Protein AF-A0A1G2JN87-F1 (afdb_monomer_lite)

Foldseek 3Di:
DVVVVVLVVVLVVVLVVLVVVLVVVVVVLVVPQPDWDKDDAQQAQEAEDEPVPDDAFPEEDEDESNCRNVQHHQKYKYKDFDADPNWGQFIKIKIWGQDPVDPRYIYIYIDTDGDDPVPGPFAPDWDWDDDNPRSIITIGGDGDPVVNVVSVVVSVVSVVVSVVVVVVVVVVVVVVPDDD

Structure (mmCIF, N/CA/C/O backbone):
data_AF-A0A1G2JN87-F1
#
_entry.id   AF-A0A1G2JN87-F1
#
loop_
_atom_site.group_PDB
_atom_site.id
_atom_site.type_symbol
_atom_site.label_atom_id
_atom_site.label_alt_id
_atom_site.label_comp_id
_atom_site.label_asym_id
_atom_site.label_entity_id
_atom_site.label_seq_id
_atom_site.pdbx_PDB_ins_code
_atom_site.Cartn_x
_atom_site.Cartn_y
_atom_site.Cartn_z
_atom_site.occupancy
_atom_site.B_iso_or_equiv
_atom_site.auth_seq_id
_atom_site.auth_comp_id
_atom_site.auth_asym_id
_atom_site.auth_atom_id
_atom_site.pdbx_PDB_model_num
ATOM 1 N N . MET A 1 1 ? -32.612 -12.640 51.728 1.00 60.38 1 MET A N 1
ATOM 2 C CA . MET A 1 1 ? -32.377 -13.430 50.494 1.00 60.38 1 MET A CA 1
ATOM 3 C C . MET A 1 1 ? -32.446 -12.576 49.222 1.00 60.38 1 MET A C 1
ATOM 5 O O . MET A 1 1 ? -31.496 -12.609 48.450 1.00 60.38 1 MET A O 1
ATOM 9 N N . PHE A 1 2 ? -33.475 -11.735 49.056 1.00 70.94 2 PHE A N 1
ATOM 10 C CA . PHE A 1 2 ? -33.709 -10.885 47.871 1.00 70.94 2 PHE A CA 1
ATOM 11 C C . PHE A 1 2 ? -32.514 -10.053 47.364 1.00 70.94 2 PHE A C 1
ATOM 13 O O . PHE A 1 2 ? -32.206 -10.091 46.177 1.00 70.94 2 PHE A O 1
ATOM 20 N N . ARG A 1 3 ? -31.772 -9.364 48.245 1.00 68.62 3 ARG A N 1
ATOM 21 C CA . ARG A 1 3 ? -30.608 -8.544 47.839 1.00 68.62 3 ARG A CA 1
ATOM 22 C C . ARG A 1 3 ? -29.502 -9.333 47.121 1.00 68.62 3 ARG A C 1
ATOM 24 O O . ARG A 1 3 ? -28.838 -8.776 46.260 1.00 68.62 3 ARG A O 1
ATOM 31 N N . LYS A 1 4 ? -29.294 -10.612 47.463 1.00 67.06 4 LYS A N 1
ATOM 32 C CA . LYS A 1 4 ? -28.254 -11.447 46.829 1.00 67.06 4 LYS A CA 1
ATOM 33 C C . LYS A 1 4 ? -28.680 -11.910 45.437 1.00 67.06 4 LYS A C 1
ATOM 35 O O . LYS A 1 4 ? -27.863 -11.889 44.525 1.00 67.06 4 LYS A O 1
ATOM 40 N N . MET A 1 5 ? -29.953 -12.274 45.274 1.00 74.12 5 MET A N 1
ATOM 41 C CA . MET A 1 5 ? -30.501 -12.630 43.963 1.00 74.12 5 MET A CA 1
ATOM 42 C C . MET A 1 5 ? -30.519 -11.434 43.011 1.00 74.12 5 MET A C 1
ATOM 44 O O . MET A 1 5 ? -30.117 -11.585 41.866 1.00 74.12 5 MET A O 1
ATOM 48 N N . LEU A 1 6 ? -30.864 -10.235 43.496 1.00 77.00 6 LEU A N 1
ATOM 49 C CA . LEU A 1 6 ? -30.859 -9.021 42.674 1.00 77.00 6 LEU A CA 1
ATOM 50 C C . LEU A 1 6 ? -29.471 -8.714 42.081 1.00 77.00 6 LEU A C 1
ATOM 52 O O . LEU A 1 6 ? -29.360 -8.388 40.904 1.00 77.00 6 LEU A O 1
ATOM 56 N N . ILE A 1 7 ? -28.404 -8.862 42.875 1.00 74.12 7 ILE A N 1
ATOM 57 C CA . ILE A 1 7 ? -27.030 -8.597 42.419 1.00 74.12 7 ILE A CA 1
ATOM 58 C C . ILE A 1 7 ? -26.569 -9.634 41.386 1.00 74.12 7 ILE A C 1
ATOM 60 O O . ILE A 1 7 ? -25.929 -9.273 40.403 1.00 74.12 7 ILE A O 1
ATOM 64 N N . ILE A 1 8 ? -26.908 -10.912 41.584 1.00 74.00 8 ILE A N 1
ATOM 65 C CA . ILE A 1 8 ? -26.565 -11.981 40.633 1.00 74.00 8 ILE A CA 1
ATOM 66 C C . ILE A 1 8 ? -27.280 -11.758 39.295 1.00 74.00 8 ILE A C 1
ATOM 68 O O . ILE A 1 8 ? -26.654 -11.875 38.245 1.00 74.00 8 ILE A O 1
ATOM 72 N N . VAL A 1 9 ? -28.560 -11.379 39.331 1.00 77.31 9 VAL A N 1
ATOM 73 C CA . VAL A 1 9 ? -29.338 -11.066 38.124 1.00 77.31 9 VAL A CA 1
ATOM 74 C C . VAL A 1 9 ? -28.747 -9.859 37.390 1.00 77.31 9 VAL A C 1
ATOM 76 O O . VAL A 1 9 ? -28.546 -9.929 36.183 1.00 77.31 9 VAL A O 1
ATOM 79 N N . LEU A 1 10 ? -28.381 -8.789 38.103 1.00 75.06 10 LEU A N 1
ATOM 80 C CA . LEU A 1 10 ? -27.721 -7.625 37.499 1.00 75.06 10 LEU A CA 1
ATOM 81 C C . LEU A 1 10 ? -26.373 -7.986 36.857 1.00 75.06 10 LEU A C 1
ATOM 83 O O . LEU A 1 10 ? -26.099 -7.556 35.739 1.00 75.06 10 LEU A O 1
ATOM 87 N N . ALA A 1 11 ? -25.554 -8.811 37.516 1.00 72.12 11 ALA A N 1
ATOM 88 C CA . ALA A 1 11 ? -24.267 -9.249 36.975 1.00 72.12 11 ALA A CA 1
ATOM 89 C C . ALA A 1 11 ? -24.426 -10.100 35.701 1.00 72.12 11 ALA A C 1
ATOM 91 O O . ALA A 1 11 ? -23.705 -9.887 34.726 1.00 72.12 11 ALA A O 1
ATOM 92 N N . LEU A 1 12 ? -25.399 -11.019 35.680 1.00 75.62 12 LEU A N 1
ATOM 93 C CA . LEU A 1 12 ? -25.722 -11.826 34.498 1.00 75.62 12 LEU A CA 1
ATOM 94 C C . LEU A 1 12 ? -26.241 -10.963 33.340 1.00 75.62 12 LEU A C 1
ATOM 96 O O . LEU A 1 12 ? -25.835 -11.173 32.197 1.00 75.62 12 LEU A O 1
ATOM 100 N N . CYS A 1 13 ? -27.075 -9.959 33.628 1.00 77.69 13 CYS A N 1
ATOM 101 C CA . CYS A 1 13 ? -27.549 -9.008 32.623 1.00 77.69 13 CYS A CA 1
ATOM 102 C C . CYS A 1 13 ? -26.396 -8.201 32.009 1.00 77.69 13 CYS A C 1
ATOM 104 O O . CYS A 1 13 ? -26.325 -8.097 30.787 1.00 77.69 13 CYS A O 1
ATOM 106 N N . CYS A 1 14 ? -25.469 -7.686 32.826 1.00 73.19 14 CYS A N 1
ATOM 107 C CA . CYS A 1 14 ? -24.299 -6.945 32.342 1.00 73.19 14 CYS A CA 1
ATOM 108 C C . CYS A 1 14 ? -23.354 -7.816 31.501 1.00 73.19 14 CYS A C 1
ATOM 110 O O . CYS A 1 14 ? -22.813 -7.358 30.496 1.00 73.19 14 CYS A O 1
ATOM 112 N N . PHE A 1 15 ? -23.167 -9.082 31.885 1.00 74.00 15 PHE A N 1
ATOM 113 C CA . PHE A 1 15 ? -22.341 -10.013 31.120 1.00 74.00 15 PHE A CA 1
ATOM 114 C C . PHE A 1 15 ? -22.975 -10.355 29.764 1.00 74.00 15 PHE A C 1
ATOM 116 O O . PHE A 1 15 ? -22.305 -10.320 28.731 1.00 74.00 15 PHE A O 1
ATOM 123 N N . GLY A 1 16 ? -24.284 -10.627 29.748 1.00 75.94 16 GLY A N 1
ATOM 124 C CA . GLY A 1 16 ? -25.020 -10.951 28.527 1.00 75.94 16 GLY A CA 1
ATOM 125 C C . GLY A 1 16 ? -25.050 -9.801 27.516 1.00 75.94 16 GLY A C 1
ATOM 126 O O . GLY A 1 16 ? -24.862 -10.032 26.319 1.00 75.94 16 GLY A O 1
ATOM 127 N N . THR A 1 17 ? -25.242 -8.558 27.971 1.00 77.62 17 THR A N 1
ATOM 128 C CA . THR A 1 17 ? -25.216 -7.380 27.087 1.00 77.62 17 THR A CA 1
ATOM 129 C C . THR A 1 17 ? -23.812 -7.090 26.563 1.00 77.62 17 THR A C 1
ATOM 131 O O . THR A 1 17 ? -23.664 -6.833 25.368 1.00 77.62 17 THR A O 1
ATOM 134 N N . GLY A 1 18 ? -22.779 -7.218 27.404 1.00 73.19 18 GLY A N 1
ATOM 135 C CA . GLY A 1 18 ? -21.381 -7.079 26.989 1.00 73.19 18 GLY A CA 1
ATOM 136 C C . GLY A 1 18 ? -20.977 -8.100 25.921 1.00 73.19 18 GLY A C 1
ATOM 137 O O . GLY A 1 18 ? -20.413 -7.730 24.892 1.00 73.19 18 GLY A O 1
ATOM 138 N N . PHE A 1 19 ? -21.344 -9.372 26.108 1.00 75.69 19 PHE A N 1
ATOM 139 C CA . PHE A 1 19 ? -21.072 -10.426 25.129 1.00 75.69 19 PHE A CA 1
ATOM 140 C C . PHE A 1 19 ? -21.805 -10.196 23.800 1.00 75.69 19 PHE A C 1
ATOM 142 O O . PHE A 1 19 ? -21.214 -10.354 22.731 1.00 75.69 19 PHE A O 1
ATOM 149 N N . ARG A 1 20 ? -23.074 -9.762 23.841 1.00 76.81 20 ARG A N 1
ATOM 150 C CA . ARG A 1 20 ? -23.826 -9.424 22.622 1.00 76.81 20 ARG A CA 1
ATOM 151 C C . ARG A 1 20 ? -23.162 -8.292 21.848 1.00 76.81 20 ARG A C 1
ATOM 153 O O . ARG A 1 20 ? -22.948 -8.454 20.650 1.00 76.81 20 ARG A O 1
ATOM 160 N N . LEU A 1 21 ? -22.790 -7.202 22.521 1.00 74.88 21 LEU A N 1
ATOM 161 C CA . LEU A 1 21 ? -22.100 -6.067 21.898 1.00 74.88 21 LEU A CA 1
ATOM 162 C C . LEU A 1 21 ? -20.764 -6.485 21.275 1.00 74.88 21 LEU A C 1
ATOM 164 O O . LEU A 1 21 ? -20.482 -6.109 20.140 1.00 74.88 21 LEU A O 1
ATOM 168 N N . PHE A 1 22 ? -19.986 -7.317 21.971 1.00 71.38 22 PHE A N 1
ATOM 169 C CA . PHE A 1 22 ? -18.743 -7.871 21.439 1.00 71.38 22 PHE A CA 1
ATOM 170 C C . PHE A 1 22 ? -18.987 -8.716 20.181 1.00 71.38 22 PHE A C 1
ATOM 172 O O . PHE A 1 22 ? -18.355 -8.483 19.154 1.00 71.38 22 PHE A O 1
ATOM 179 N N . SER A 1 23 ? -19.959 -9.635 20.211 1.00 73.06 23 SER A N 1
ATOM 180 C CA . SER A 1 23 ? -20.286 -10.469 19.045 1.00 73.06 23 SER A CA 1
ATOM 181 C C . SER A 1 23 ? -20.757 -9.640 17.845 1.00 73.06 23 SER A C 1
ATOM 183 O O . SER A 1 23 ? -20.376 -9.922 16.708 1.00 73.06 23 SER A O 1
ATOM 185 N N . HIS A 1 24 ? -21.532 -8.580 18.097 1.00 74.25 24 HIS A N 1
ATOM 186 C CA . HIS A 1 24 ? -22.042 -7.685 17.066 1.00 74.25 24 HIS A CA 1
ATOM 187 C C . HIS A 1 24 ? -20.915 -6.846 16.465 1.00 74.25 24 HIS A C 1
ATOM 189 O O . HIS A 1 24 ? -20.876 -6.649 15.255 1.00 74.25 24 HIS A O 1
ATOM 195 N N . PHE A 1 25 ? -19.966 -6.405 17.294 1.00 69.31 25 PHE A N 1
ATOM 196 C CA . PHE A 1 25 ? -18.770 -5.704 16.847 1.00 69.31 25 PHE A CA 1
ATOM 197 C C . PHE A 1 25 ? -17.862 -6.610 16.007 1.00 69.31 25 PHE A C 1
ATOM 199 O O . PHE A 1 25 ? -17.496 -6.232 14.899 1.00 69.31 25 PHE A O 1
ATOM 206 N N . CYS A 1 26 ? -17.561 -7.828 16.468 1.00 68.12 26 CYS A N 1
ATOM 207 C CA . CYS A 1 26 ? -16.778 -8.796 15.694 1.00 68.12 26 CYS A CA 1
ATOM 208 C C . CYS A 1 26 ? -17.449 -9.135 14.358 1.00 68.12 26 CYS A C 1
ATOM 210 O O . CYS A 1 26 ? -16.779 -9.183 13.329 1.00 68.12 26 CYS A O 1
ATOM 212 N N . SER A 1 27 ? -18.771 -9.320 14.359 1.00 67.44 27 SER A N 1
ATOM 213 C CA . SER A 1 27 ? -19.541 -9.578 13.138 1.00 67.44 27 SER A CA 1
ATOM 214 C C . SER A 1 27 ? -19.538 -8.370 12.204 1.00 67.44 27 SER A C 1
ATOM 216 O O . SER A 1 27 ? -19.366 -8.538 11.004 1.00 67.44 27 SER A O 1
ATOM 218 N N . TYR A 1 28 ? -19.653 -7.152 12.737 1.00 66.69 28 TYR A N 1
ATOM 219 C CA . TYR A 1 28 ? -19.574 -5.916 11.959 1.00 66.69 28 TYR A CA 1
ATOM 220 C C . TYR A 1 28 ? -18.194 -5.735 11.314 1.00 66.69 28 TYR A C 1
ATOM 222 O O . TYR A 1 28 ? -18.110 -5.476 10.116 1.00 66.69 28 TYR A O 1
ATOM 230 N N . VAL A 1 29 ? -17.115 -5.947 12.073 1.00 61.31 29 VAL A N 1
ATOM 231 C CA . VAL A 1 29 ? -15.737 -5.902 11.560 1.00 61.31 29 VAL A CA 1
ATOM 232 C C . VAL A 1 29 ? -15.520 -6.966 10.481 1.00 61.31 29 VAL A C 1
ATOM 234 O O . VAL A 1 29 ? -14.953 -6.656 9.441 1.00 61.31 29 VAL A O 1
ATOM 237 N N . ARG A 1 30 ? -16.026 -8.189 10.684 1.00 59.34 30 ARG A N 1
ATOM 238 C CA . ARG A 1 30 ? -15.916 -9.283 9.707 1.00 59.34 30 ARG A CA 1
ATOM 239 C C . ARG A 1 30 ? -16.770 -9.064 8.455 1.00 59.34 30 ARG A C 1
ATOM 241 O O . ARG A 1 30 ? -16.335 -9.393 7.365 1.00 59.34 30 ARG A O 1
ATOM 248 N N . SER A 1 31 ? -17.964 -8.487 8.590 1.00 53.03 31 SER A N 1
ATOM 249 C CA . SER A 1 31 ? -18.835 -8.137 7.453 1.00 53.03 31 SER A CA 1
ATOM 250 C C . SER A 1 31 ? -18.287 -6.990 6.605 1.00 53.03 31 SER A C 1
ATOM 252 O O . SER A 1 31 ? -18.723 -6.787 5.478 1.00 53.03 31 SER A O 1
ATOM 254 N N . LYS A 1 32 ? -17.315 -6.254 7.149 1.00 54.56 32 LYS A N 1
ATOM 255 C CA . LYS A 1 32 ? -16.478 -5.313 6.415 1.00 54.56 32 LYS A CA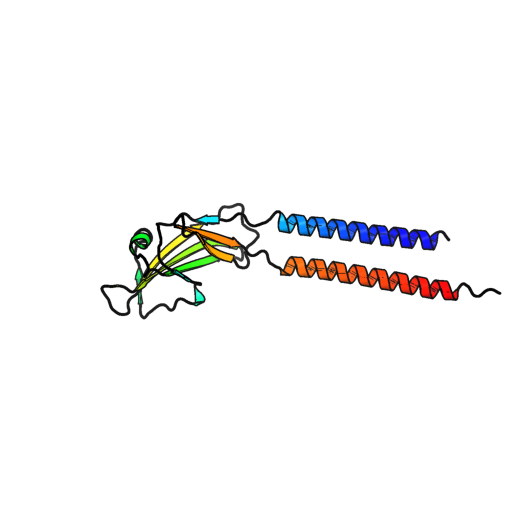 1
ATOM 256 C C . LYS A 1 32 ? -15.152 -5.962 6.037 1.00 54.56 32 LYS A C 1
ATOM 258 O O . LYS A 1 32 ? -14.109 -5.315 6.106 1.00 54.56 32 LYS A O 1
ATOM 263 N N . GLU A 1 33 ? -15.189 -7.237 5.644 1.00 48.06 33 GLU A N 1
ATOM 264 C CA . GLU A 1 33 ? -14.143 -7.771 4.785 1.00 48.06 33 GLU A CA 1
ATOM 265 C C . GLU A 1 33 ? -14.009 -6.797 3.619 1.00 48.06 33 GLU A C 1
ATOM 267 O O . GLU A 1 33 ? -15.006 -6.462 2.968 1.00 48.06 33 GLU A O 1
ATOM 272 N N . PRO A 1 34 ? -12.820 -6.224 3.431 1.00 48.31 34 PRO A N 1
ATOM 273 C CA . PRO A 1 34 ? -12.679 -5.217 2.422 1.00 48.31 34 PRO A CA 1
ATOM 274 C C . PRO A 1 34 ? -12.871 -5.885 1.064 1.00 48.31 34 PRO A C 1
ATOM 276 O O . PRO A 1 34 ? -12.053 -6.704 0.655 1.00 48.31 34 PRO A O 1
ATOM 279 N N . ALA A 1 35 ? -13.948 -5.518 0.371 1.00 50.38 35 ALA A N 1
ATOM 280 C CA . ALA A 1 35 ? -14.092 -5.767 -1.054 1.00 50.38 35 ALA A CA 1
ATOM 281 C C . ALA A 1 35 ? -12.767 -5.495 -1.809 1.00 50.38 35 ALA A C 1
ATOM 283 O O . ALA A 1 35 ? -12.149 -4.433 -1.749 1.00 50.38 35 ALA A O 1
ATOM 284 N N . THR A 1 36 ? -12.264 -6.518 -2.478 1.00 54.47 36 THR A N 1
ATOM 285 C CA . THR A 1 36 ? -11.027 -6.418 -3.243 1.00 54.47 36 THR A CA 1
ATOM 286 C C . THR A 1 36 ? -11.200 -5.360 -4.324 1.00 54.47 36 THR A C 1
ATOM 288 O O . THR A 1 36 ? -12.149 -5.415 -5.106 1.00 54.47 36 THR A O 1
ATOM 291 N N . TRP A 1 37 ? -10.315 -4.362 -4.347 1.00 57.94 37 TRP A N 1
ATOM 292 C CA . TRP A 1 37 ? -10.300 -3.408 -5.446 1.00 57.94 37 TRP A CA 1
ATOM 293 C C . TRP A 1 37 ? -9.478 -4.012 -6.577 1.00 57.94 37 TRP A C 1
ATOM 295 O O . TRP A 1 37 ? -8.260 -4.152 -6.458 1.00 57.94 37 TRP A O 1
ATOM 305 N N . GLU A 1 38 ? -10.171 -4.399 -7.643 1.00 61.44 38 GLU A N 1
ATOM 306 C CA . GLU A 1 38 ? -9.547 -4.827 -8.887 1.00 61.44 38 GLU A CA 1
ATOM 307 C C . GLU A 1 38 ? -9.160 -3.585 -9.691 1.00 61.44 38 GLU A C 1
ATOM 309 O O . GLU A 1 38 ? -10.004 -2.766 -10.065 1.00 61.44 38 GLU A O 1
ATOM 314 N N . LEU A 1 39 ? -7.858 -3.420 -9.911 1.00 67.12 39 LEU A N 1
ATOM 315 C CA . LEU A 1 39 ? -7.319 -2.412 -10.813 1.00 67.12 39 LEU A CA 1
ATOM 316 C C . LEU A 1 39 ? -6.999 -3.089 -12.142 1.00 67.12 39 LEU A C 1
ATOM 318 O O . LEU A 1 39 ? -6.151 -3.982 -12.199 1.00 67.12 39 LEU A O 1
ATOM 322 N N . GLU A 1 40 ? -7.677 -2.654 -13.202 1.00 66.94 40 GLU A N 1
ATOM 323 C CA . GLU A 1 40 ? -7.348 -3.058 -14.565 1.00 66.94 40 GLU A CA 1
ATOM 324 C C . GLU A 1 40 ? -6.038 -2.389 -14.980 1.00 66.94 40 GLU A C 1
ATOM 326 O O . GLU A 1 40 ? -5.936 -1.160 -15.080 1.00 66.94 40 GLU A O 1
ATOM 331 N N . LEU A 1 41 ? -5.018 -3.211 -15.201 1.00 70.75 41 LEU A N 1
ATOM 332 C CA . LEU A 1 41 ? -3.717 -2.777 -15.677 1.00 70.75 41 LEU A CA 1
ATOM 333 C C . LEU A 1 41 ? -3.433 -3.400 -17.041 1.00 70.75 41 LEU A C 1
ATOM 335 O O . LEU A 1 41 ? -3.918 -4.496 -17.329 1.00 70.75 41 LEU A O 1
ATOM 339 N N . PRO A 1 42 ? -2.625 -2.730 -17.883 1.00 73.50 42 PRO A N 1
ATOM 340 C CA . PRO A 1 42 ? -2.007 -3.389 -19.024 1.00 73.50 42 PRO A CA 1
ATOM 341 C C . PRO A 1 42 ? -1.334 -4.681 -18.557 1.00 73.50 42 PRO A C 1
ATOM 343 O O . PRO A 1 42 ? -0.766 -4.712 -17.464 1.00 73.50 42 PRO A O 1
ATOM 346 N N . THR A 1 43 ? -1.386 -5.734 -19.373 1.00 76.00 43 THR A N 1
ATOM 347 C CA . THR A 1 43 ? -0.793 -7.035 -19.046 1.00 76.00 43 THR A CA 1
ATOM 348 C C . THR A 1 43 ? 0.669 -6.863 -18.632 1.00 76.00 43 THR A C 1
ATOM 350 O O . THR A 1 43 ? 1.535 -6.624 -19.466 1.00 76.00 43 THR A O 1
ATOM 353 N N . PHE A 1 44 ? 0.940 -6.963 -17.331 1.00 76.94 44 PHE A N 1
ATOM 354 C CA . PHE A 1 44 ? 2.259 -6.729 -16.757 1.00 76.94 44 PHE A CA 1
ATOM 355 C C . PHE A 1 44 ? 2.849 -8.051 -16.265 1.00 76.94 44 PHE A C 1
ATOM 357 O O . PHE A 1 44 ? 2.297 -8.689 -15.370 1.00 76.94 44 PHE A O 1
ATOM 364 N N . ALA A 1 45 ? 3.975 -8.454 -16.855 1.00 79.69 45 ALA A N 1
ATOM 365 C CA . ALA A 1 45 ? 4.676 -9.705 -16.544 1.00 79.69 45 ALA A CA 1
ATOM 366 C C . ALA A 1 45 ? 5.887 -9.512 -15.610 1.00 79.69 45 ALA A C 1
ATOM 368 O O . ALA A 1 45 ? 6.664 -10.445 -15.390 1.00 79.69 45 ALA A O 1
ATOM 369 N N . GLY A 1 46 ? 6.075 -8.290 -15.112 1.00 82.25 46 GLY A N 1
ATOM 370 C CA . GLY A 1 46 ? 7.176 -7.922 -14.238 1.00 82.25 46 GLY A CA 1
ATOM 371 C C . GLY A 1 46 ? 6.925 -8.298 -12.781 1.00 82.25 46 GLY A C 1
ATOM 372 O O . GLY A 1 46 ? 5.955 -8.974 -12.437 1.00 82.25 46 GLY A O 1
ATOM 373 N N . ARG A 1 47 ? 7.814 -7.843 -11.900 1.00 84.38 47 ARG A N 1
ATOM 374 C CA . ARG A 1 47 ? 7.745 -8.126 -10.460 1.00 84.38 47 ARG A CA 1
ATOM 375 C C . ARG A 1 47 ? 6.983 -7.029 -9.734 1.00 84.38 47 ARG A C 1
ATOM 377 O O . ARG A 1 47 ? 7.214 -5.852 -9.990 1.00 84.38 47 ARG A O 1
ATOM 384 N N . ILE A 1 48 ? 6.145 -7.398 -8.770 1.00 82.38 48 ILE A N 1
ATOM 385 C CA . ILE A 1 48 ? 5.547 -6.432 -7.840 1.00 82.38 48 ILE A CA 1
ATOM 386 C C . ILE A 1 48 ? 6.386 -6.392 -6.572 1.00 82.38 48 ILE A C 1
ATOM 388 O O . ILE A 1 48 ? 6.587 -7.414 -5.914 1.00 82.38 48 ILE A O 1
ATOM 392 N N . ILE A 1 49 ? 6.885 -5.209 -6.232 1.00 81.69 49 ILE A N 1
ATOM 393 C CA . ILE A 1 49 ? 7.759 -5.002 -5.080 1.00 81.69 49 ILE A CA 1
ATOM 394 C C . ILE A 1 49 ? 7.194 -3.837 -4.244 1.00 81.69 49 ILE A C 1
ATOM 396 O O . ILE A 1 49 ? 6.618 -2.906 -4.807 1.00 81.69 49 ILE A O 1
ATOM 400 N N . PRO A 1 50 ? 7.298 -3.873 -2.902 1.00 74.19 50 PRO A N 1
ATOM 401 C CA . PRO A 1 50 ? 6.979 -2.719 -2.064 1.00 74.19 50 PRO A CA 1
ATOM 402 C C . PRO A 1 50 ? 7.798 -1.475 -2.453 1.00 74.19 50 PRO A C 1
ATOM 404 O O . PRO A 1 50 ? 8.972 -1.626 -2.811 1.00 74.19 50 PRO A O 1
ATOM 407 N N . PRO A 1 51 ? 7.219 -0.264 -2.363 1.00 75.75 51 PRO A N 1
ATOM 408 C CA . PRO A 1 51 ? 7.890 0.976 -2.757 1.00 75.75 51 PRO A CA 1
ATOM 409 C C . PRO A 1 51 ? 9.195 1.216 -1.988 1.00 75.75 51 PRO A C 1
ATOM 411 O O . PRO A 1 51 ? 10.158 1.707 -2.562 1.00 75.75 51 PRO A O 1
ATOM 414 N N . GLU A 1 52 ? 9.290 0.769 -0.732 1.00 77.62 52 GLU A N 1
ATOM 415 C CA . GLU A 1 52 ? 10.477 0.961 0.114 1.00 77.62 52 GLU A CA 1
ATOM 416 C C . GLU A 1 52 ? 11.704 0.162 -0.353 1.00 77.62 52 GLU A C 1
ATOM 418 O O . GLU A 1 52 ? 12.801 0.365 0.159 1.00 77.62 52 GLU A O 1
ATOM 423 N N . LYS A 1 53 ? 11.524 -0.786 -1.281 1.00 77.62 53 LYS A N 1
ATOM 424 C CA . LYS A 1 53 ? 12.600 -1.637 -1.810 1.00 77.62 53 LYS A CA 1
ATOM 425 C C . LYS A 1 53 ? 13.056 -1.236 -3.211 1.00 77.62 53 LYS A C 1
ATOM 427 O O . LYS A 1 53 ? 13.896 -1.931 -3.781 1.00 77.62 53 LYS A O 1
ATOM 432 N N . VAL A 1 54 ? 12.476 -0.188 -3.792 1.00 78.38 54 VAL A N 1
ATOM 433 C CA . VAL A 1 54 ? 12.917 0.326 -5.087 1.00 78.38 54 VAL A CA 1
ATOM 434 C C . VAL A 1 54 ? 13.887 1.468 -4.847 1.00 78.38 54 VAL A C 1
ATOM 436 O O . VAL A 1 54 ? 13.512 2.530 -4.363 1.00 78.38 54 VAL A O 1
ATOM 439 N N . GLU A 1 55 ? 15.148 1.226 -5.185 1.00 75.06 55 GLU A N 1
ATOM 440 C CA . GLU A 1 55 ? 16.171 2.262 -5.223 1.00 75.06 55 GLU A CA 1
ATOM 441 C C . GLU A 1 55 ? 16.125 2.919 -6.603 1.00 75.06 55 GLU A C 1
ATOM 443 O O . GLU A 1 55 ? 16.395 2.279 -7.622 1.00 75.06 55 GLU A O 1
ATOM 448 N N . GLU A 1 56 ? 15.729 4.192 -6.644 1.00 67.50 56 GLU A N 1
ATOM 449 C CA . GLU A 1 56 ? 15.847 4.988 -7.863 1.00 67.50 56 GLU A CA 1
ATOM 450 C C . GLU A 1 56 ? 17.343 5.122 -8.207 1.00 67.50 56 GLU A C 1
ATOM 452 O O . GLU A 1 56 ? 18.164 5.426 -7.340 1.00 67.50 56 GLU A O 1
ATOM 457 N N . GLY A 1 57 ? 17.717 4.860 -9.463 1.00 67.88 57 GLY A N 1
ATOM 458 C CA . GLY A 1 57 ? 19.082 5.106 -9.938 1.00 67.88 57 GLY A CA 1
ATOM 459 C C . GLY A 1 57 ? 19.428 6.598 -10.000 1.00 67.88 57 GLY A C 1
ATOM 460 O O . GLY A 1 57 ? 18.757 7.450 -9.426 1.00 67.88 57 GLY A O 1
ATOM 461 N N . THR A 1 58 ? 20.472 6.945 -10.755 1.00 67.62 58 THR A N 1
ATOM 462 C CA . THR A 1 58 ? 20.987 8.326 -10.829 1.00 67.62 58 THR A CA 1
ATOM 463 C C . THR A 1 58 ? 19.969 9.328 -11.390 1.00 67.62 58 THR A C 1
ATOM 465 O O . THR A 1 58 ? 19.973 10.492 -10.996 1.00 67.62 58 THR A O 1
ATOM 468 N N . PHE A 1 59 ? 19.110 8.899 -12.320 1.00 79.38 59 PHE A N 1
ATOM 469 C CA . PHE A 1 59 ? 17.997 9.691 -12.848 1.00 79.38 59 PHE A CA 1
ATOM 470 C C . PHE A 1 59 ? 16.927 8.790 -13.485 1.00 79.38 59 PHE A C 1
ATOM 472 O O . PHE A 1 59 ? 17.211 7.666 -13.912 1.00 79.38 59 PHE A O 1
ATOM 479 N N . ALA A 1 60 ? 15.695 9.302 -13.561 1.00 84.88 60 ALA A N 1
ATOM 480 C CA . ALA A 1 60 ? 14.549 8.613 -14.144 1.00 84.88 60 ALA A CA 1
ATOM 481 C C . ALA A 1 60 ? 14.011 9.353 -15.381 1.00 84.88 60 ALA A C 1
ATOM 483 O O . ALA A 1 60 ? 13.842 10.571 -15.362 1.00 84.88 60 ALA A O 1
ATOM 484 N N . ILE A 1 61 ? 13.720 8.604 -16.443 1.00 87.88 61 ILE A N 1
ATOM 485 C CA . ILE A 1 61 ? 13.092 9.068 -17.680 1.00 87.88 61 ILE A CA 1
ATOM 486 C C . ILE A 1 61 ? 11.602 8.750 -17.591 1.00 87.88 61 ILE A C 1
ATOM 488 O O . ILE A 1 61 ? 11.219 7.583 -17.497 1.00 87.88 61 ILE A O 1
ATOM 492 N N . THR A 1 62 ? 10.761 9.780 -17.616 1.00 91.69 62 THR A N 1
ATOM 493 C CA . THR A 1 62 ? 9.308 9.596 -17.585 1.00 91.69 62 THR A CA 1
ATOM 494 C C . THR A 1 62 ? 8.800 9.102 -18.934 1.00 91.69 62 THR A C 1
ATOM 496 O O . THR A 1 62 ? 9.090 9.702 -19.967 1.00 91.69 62 THR A O 1
ATOM 499 N N . VAL A 1 63 ? 8.004 8.040 -18.909 1.00 92.06 63 VAL A N 1
ATOM 500 C CA . VAL A 1 63 ? 7.363 7.425 -20.081 1.00 92.06 63 VAL A CA 1
ATOM 501 C C . VAL A 1 63 ? 5.865 7.236 -19.837 1.00 92.06 63 VAL A C 1
ATOM 503 O O . VAL A 1 63 ? 5.396 7.329 -18.697 1.00 92.06 63 VAL A O 1
ATOM 506 N N . ASP A 1 64 ? 5.101 6.977 -20.899 1.00 91.44 64 ASP A N 1
ATOM 507 C CA . ASP A 1 64 ? 3.667 6.717 -20.771 1.00 91.44 64 ASP A CA 1
ATOM 508 C C . ASP A 1 64 ? 3.415 5.387 -20.037 1.00 91.44 64 ASP A C 1
ATOM 510 O O . ASP A 1 64 ? 4.042 4.359 -20.291 1.00 91.44 64 ASP A O 1
ATOM 514 N N . PHE A 1 65 ? 2.439 5.397 -19.131 1.00 88.94 65 PHE A N 1
ATOM 515 C CA . PHE A 1 65 ? 1.977 4.220 -18.407 1.00 88.94 65 PHE A CA 1
ATOM 516 C C . PHE A 1 65 ? 1.404 3.136 -19.324 1.00 88.94 65 PHE A C 1
ATOM 518 O O . PHE A 1 65 ? 1.380 1.968 -18.945 1.00 88.94 65 PHE A O 1
ATOM 525 N N . SER A 1 66 ? 0.956 3.482 -20.533 1.00 87.44 66 SER A N 1
ATOM 526 C CA . SER A 1 66 ? 0.537 2.491 -21.532 1.00 87.44 66 SER A CA 1
ATOM 527 C C . SER A 1 66 ? 1.684 1.570 -21.988 1.00 87.44 66 SER A C 1
ATOM 529 O O . SER A 1 66 ? 1.438 0.428 -22.382 1.00 87.44 66 SER A O 1
ATOM 531 N N . GLU A 1 67 ? 2.943 2.004 -21.865 1.00 87.81 67 GLU A N 1
ATOM 532 C CA . GLU A 1 67 ? 4.107 1.249 -22.338 1.00 87.81 67 GLU A CA 1
ATOM 533 C C . GLU A 1 67 ? 4.496 0.077 -21.433 1.00 87.81 67 GLU A C 1
ATOM 535 O O . GLU A 1 67 ? 5.170 -0.849 -21.892 1.00 87.81 67 GLU A O 1
ATOM 540 N N . ILE A 1 68 ? 4.033 0.060 -20.177 1.00 87.44 68 ILE A N 1
ATOM 541 C CA . ILE A 1 68 ? 4.458 -0.926 -19.169 1.00 87.44 68 ILE A CA 1
ATOM 542 C C . ILE A 1 68 ? 4.148 -2.371 -19.574 1.00 87.44 68 ILE A C 1
ATOM 544 O O . ILE A 1 68 ? 4.845 -3.292 -19.149 1.00 87.44 68 ILE A O 1
ATOM 548 N N . GLY A 1 69 ? 3.132 -2.585 -20.420 1.00 83.94 69 GLY A N 1
ATOM 549 C CA . GLY A 1 69 ? 2.783 -3.914 -20.929 1.00 83.94 69 GLY A CA 1
ATOM 550 C C . GLY A 1 69 ? 3.874 -4.530 -21.814 1.00 83.94 69 GLY A C 1
ATOM 551 O O . GLY A 1 69 ? 3.986 -5.749 -21.915 1.00 83.94 69 GLY A O 1
ATOM 552 N N . HIS A 1 70 ? 4.738 -3.700 -22.400 1.00 87.38 70 HIS A N 1
ATOM 553 C CA . HIS A 1 70 ? 5.841 -4.134 -23.259 1.00 87.38 70 HIS A CA 1
ATOM 554 C C . HIS A 1 70 ? 7.138 -4.393 -22.484 1.00 87.38 70 HIS A C 1
ATOM 556 O O . HIS A 1 70 ? 8.126 -4.837 -23.063 1.00 87.38 70 HIS A O 1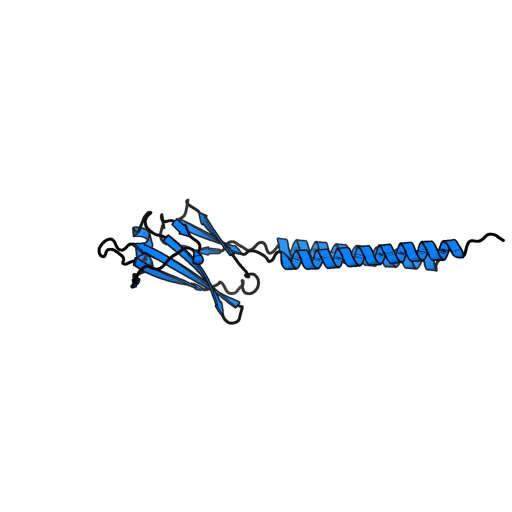
ATOM 562 N N . TRP A 1 71 ? 7.173 -4.106 -21.181 1.00 87.50 71 TRP A N 1
ATOM 563 C CA . TRP A 1 71 ? 8.393 -4.215 -20.376 1.00 87.50 71 TRP A CA 1
ATOM 564 C C . TRP A 1 71 ? 8.712 -5.645 -19.943 1.00 87.50 71 TRP A 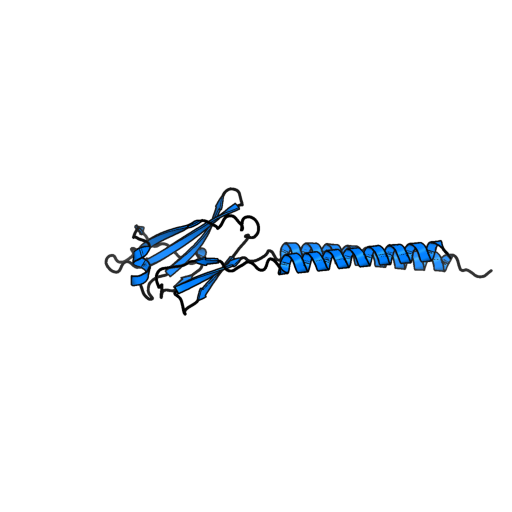C 1
ATOM 566 O O . TRP A 1 71 ? 9.811 -5.912 -19.457 1.00 87.50 71 TRP A O 1
ATOM 576 N N . GLY A 1 72 ? 7.772 -6.574 -20.135 1.00 85.44 72 GLY A N 1
ATOM 577 C CA . GLY A 1 72 ? 7.975 -7.986 -19.847 1.00 85.44 72 GLY A CA 1
ATOM 578 C C . GLY A 1 72 ? 8.393 -8.223 -18.395 1.00 85.44 72 GLY A C 1
ATOM 579 O O . GLY A 1 72 ? 7.799 -7.672 -17.472 1.00 85.44 72 GLY A O 1
ATOM 580 N N . LYS A 1 73 ? 9.419 -9.057 -18.200 1.00 87.25 73 LYS A N 1
ATOM 581 C CA . LYS A 1 73 ? 9.914 -9.479 -16.877 1.00 87.25 73 LYS A CA 1
ATOM 582 C C . LYS A 1 73 ? 10.855 -8.472 -16.213 1.00 87.25 73 LYS A C 1
ATOM 584 O O . LYS A 1 73 ? 11.136 -8.615 -15.024 1.00 87.25 73 LYS A O 1
ATOM 589 N N . ASP A 1 74 ? 11.333 -7.490 -16.972 1.00 87.12 74 ASP A N 1
ATOM 590 C CA . ASP A 1 74 ? 12.298 -6.492 -16.501 1.00 87.12 74 ASP A CA 1
ATOM 591 C C . ASP A 1 74 ? 11.609 -5.334 -15.770 1.00 87.12 74 ASP A C 1
ATOM 593 O O . ASP A 1 74 ? 12.255 -4.558 -15.066 1.00 87.12 74 ASP A O 1
ATOM 597 N N . GLY A 1 75 ? 10.288 -5.221 -15.925 1.00 88.75 75 GLY A N 1
ATOM 598 C CA . GLY A 1 75 ? 9.482 -4.256 -15.200 1.00 88.75 75 GLY A CA 1
ATOM 599 C C . GLY A 1 75 ? 9.400 -4.577 -13.706 1.00 88.75 75 GLY A C 1
ATOM 600 O O . GLY A 1 75 ? 9.229 -5.727 -13.294 1.00 88.75 75 GLY A O 1
ATOM 601 N N . ILE A 1 76 ? 9.426 -3.534 -12.890 1.00 89.12 76 ILE A N 1
ATOM 602 C CA . ILE A 1 76 ? 9.103 -3.563 -11.466 1.00 89.12 76 ILE A CA 1
ATOM 603 C C . ILE A 1 76 ? 7.913 -2.638 -11.248 1.00 89.12 76 ILE A C 1
ATOM 605 O O . ILE A 1 76 ? 7.940 -1.495 -11.681 1.00 89.12 76 ILE A O 1
ATOM 609 N N . LEU A 1 77 ? 6.874 -3.105 -10.569 1.00 87.81 77 LEU A N 1
ATOM 610 C CA . LEU A 1 77 ? 5.701 -2.304 -10.242 1.00 87.81 77 LEU A CA 1
ATOM 611 C C . LEU A 1 77 ? 5.619 -2.108 -8.731 1.00 87.81 77 LEU A C 1
ATOM 613 O O . LEU A 1 77 ? 5.658 -3.068 -7.959 1.00 87.81 77 LEU A O 1
ATOM 617 N N . THR A 1 78 ? 5.489 -0.854 -8.323 1.00 85.69 78 THR A N 1
ATOM 618 C CA . THR A 1 78 ? 5.223 -0.430 -6.953 1.00 85.69 78 THR A CA 1
ATOM 619 C C . THR A 1 78 ? 3.881 0.285 -6.889 1.00 85.69 78 THR A C 1
ATOM 621 O O . THR A 1 78 ? 3.348 0.778 -7.887 1.00 85.69 78 THR A O 1
ATOM 624 N N . TRP A 1 79 ? 3.294 0.314 -5.700 1.00 81.31 79 TRP A N 1
ATOM 625 C CA . TRP A 1 79 ? 2.035 0.998 -5.458 1.00 81.31 79 TRP A CA 1
ATOM 626 C C . TRP A 1 79 ? 2.102 1.696 -4.105 1.00 81.31 79 TRP A C 1
ATOM 628 O O . TRP A 1 79 ? 2.671 1.171 -3.147 1.00 81.31 79 TRP A O 1
ATOM 638 N N . GLU A 1 80 ? 1.507 2.878 -4.034 1.00 78.69 80 GLU A N 1
ATOM 639 C CA . GLU A 1 80 ? 1.478 3.709 -2.839 1.00 78.69 80 GLU A CA 1
ATOM 640 C C . GLU A 1 80 ? 0.054 4.222 -2.605 1.00 78.69 80 GLU A C 1
ATOM 642 O O . GLU A 1 80 ? -0.588 4.727 -3.535 1.00 78.69 80 GLU A O 1
ATOM 647 N N . PRO A 1 81 ? -0.481 4.112 -1.377 1.00 74.31 81 PRO A N 1
ATOM 648 C CA . PRO A 1 81 ? -1.735 4.765 -1.039 1.00 74.31 81 PRO A CA 1
ATOM 649 C C . PRO A 1 81 ? -1.522 6.282 -1.006 1.00 74.31 81 PRO A C 1
ATOM 651 O O . PRO A 1 81 ? -0.696 6.789 -0.246 1.00 74.31 81 PRO A O 1
ATOM 654 N N . LEU A 1 82 ? -2.299 7.027 -1.793 1.00 74.69 82 LEU A N 1
ATOM 655 C CA . LEU A 1 82 ? -2.270 8.484 -1.739 1.00 74.69 82 LEU A CA 1
ATOM 656 C C . LEU A 1 82 ? -3.180 8.952 -0.601 1.00 74.69 82 LEU A C 1
ATOM 658 O O . LEU A 1 82 ? -4.401 8.799 -0.667 1.00 74.69 82 LEU A O 1
ATOM 662 N N . LEU A 1 83 ? -2.580 9.505 0.452 1.00 72.88 83 LEU A N 1
ATOM 663 C CA . LEU A 1 83 ? -3.287 10.003 1.629 1.00 72.88 83 LEU A CA 1
ATOM 664 C C . LEU A 1 83 ? -3.298 11.535 1.632 1.00 72.88 83 LEU A C 1
ATOM 666 O O . LEU A 1 83 ? -2.245 12.170 1.652 1.00 72.88 83 LEU A O 1
ATOM 670 N N . ARG A 1 84 ? -4.482 12.148 1.712 1.00 73.81 84 ARG A N 1
ATOM 671 C CA . ARG A 1 84 ? -4.640 13.591 1.931 1.00 73.81 84 ARG A CA 1
ATOM 672 C C . ARG A 1 84 ? -5.496 13.842 3.160 1.00 73.81 84 ARG A C 1
ATOM 674 O O . ARG A 1 84 ? -6.618 13.355 3.260 1.00 73.81 84 ARG A O 1
ATOM 681 N N . ARG A 1 85 ? -4.972 14.616 4.120 1.00 73.75 85 ARG A N 1
ATOM 682 C CA . ARG A 1 85 ? -5.645 14.901 5.409 1.00 73.75 85 ARG A CA 1
ATOM 683 C C . ARG A 1 85 ? -6.156 13.622 6.102 1.00 73.75 85 ARG A C 1
ATOM 685 O O . ARG A 1 85 ? -7.288 13.584 6.579 1.00 73.75 85 ARG A O 1
ATOM 692 N N . SER A 1 86 ? -5.336 12.569 6.098 1.00 63.78 86 SER A N 1
ATOM 693 C CA . SER A 1 86 ? -5.659 11.256 6.681 1.00 63.78 86 SER A CA 1
ATOM 694 C C . SER A 1 86 ? -6.833 10.514 6.023 1.00 63.78 86 SER A C 1
ATOM 696 O O . SER A 1 86 ? -7.366 9.574 6.608 1.00 63.78 86 SER A O 1
ATOM 698 N N . LYS A 1 87 ? -7.233 10.911 4.809 1.00 63.00 87 LYS A N 1
ATOM 699 C CA . LYS A 1 87 ? -8.165 10.171 3.953 1.00 63.00 87 LYS A CA 1
ATOM 700 C C . LYS A 1 87 ? -7.418 9.633 2.744 1.00 63.00 87 LYS A C 1
ATOM 702 O O . LYS A 1 87 ? -6.577 10.330 2.183 1.00 63.00 87 LYS A O 1
ATOM 707 N N . MET A 1 88 ? -7.732 8.408 2.350 1.00 67.44 88 MET A N 1
ATOM 708 C CA . MET A 1 88 ? -7.242 7.851 1.096 1.00 67.44 88 MET A CA 1
ATOM 709 C C . MET A 1 88 ? -7.945 8.562 -0.062 1.00 67.44 88 MET A C 1
ATOM 711 O O . MET A 1 88 ? -9.166 8.621 -0.094 1.00 67.44 88 MET A O 1
ATOM 715 N N . GLU A 1 89 ? -7.182 9.163 -0.970 1.00 74.88 89 GLU A N 1
ATOM 716 C CA . GLU A 1 89 ? -7.718 9.742 -2.210 1.00 74.88 89 GLU A CA 1
ATOM 717 C C . GLU A 1 89 ? -7.675 8.728 -3.356 1.00 74.88 89 GLU A C 1
ATOM 719 O O . GLU A 1 89 ? -8.466 8.810 -4.294 1.00 74.88 89 GLU A O 1
ATOM 724 N N . GLY A 1 90 ? -6.767 7.757 -3.284 1.00 77.50 90 GLY A N 1
ATOM 725 C CA . GLY A 1 90 ? -6.581 6.759 -4.323 1.00 77.50 90 GLY A CA 1
ATOM 726 C C . GLY A 1 90 ? -5.283 5.993 -4.154 1.00 77.50 90 GLY A C 1
ATOM 727 O O . GLY A 1 90 ? -4.674 5.989 -3.082 1.00 77.50 90 GLY A O 1
ATOM 728 N N . ILE A 1 91 ? -4.871 5.338 -5.231 1.00 79.31 91 ILE A N 1
ATOM 729 C CA . ILE A 1 91 ? -3.657 4.531 -5.297 1.00 79.31 91 ILE A CA 1
ATOM 730 C C . ILE A 1 91 ? -2.813 5.068 -6.438 1.00 79.31 91 ILE A C 1
ATOM 732 O O . ILE A 1 91 ? -3.284 5.211 -7.567 1.00 79.31 91 ILE A O 1
ATOM 736 N N . LYS A 1 92 ? -1.562 5.391 -6.132 1.00 86.06 92 LYS A N 1
ATOM 737 C CA . LYS A 1 92 ? -0.557 5.714 -7.132 1.00 86.06 92 LYS A CA 1
ATOM 738 C C . LYS A 1 92 ? 0.164 4.424 -7.492 1.00 86.06 92 LYS A C 1
ATOM 740 O O . LYS A 1 92 ? 0.705 3.767 -6.610 1.00 86.06 92 LYS A O 1
ATOM 745 N N . ILE A 1 93 ? 0.159 4.058 -8.768 1.00 86.94 93 ILE A N 1
ATOM 746 C CA . ILE A 1 93 ? 0.960 2.948 -9.285 1.00 86.94 93 ILE A CA 1
ATOM 747 C C . ILE A 1 93 ? 2.151 3.533 -10.023 1.00 86.94 93 ILE A C 1
ATOM 749 O O . ILE A 1 93 ? 1.991 4.456 -10.826 1.00 86.94 93 ILE A O 1
ATOM 753 N N . ILE A 1 94 ? 3.333 2.999 -9.735 1.00 90.31 94 ILE A N 1
ATOM 754 C CA . ILE A 1 94 ? 4.589 3.427 -10.335 1.00 90.31 94 ILE A CA 1
ATOM 755 C C . ILE A 1 94 ? 5.288 2.189 -10.882 1.00 90.31 94 ILE A C 1
ATOM 757 O O . ILE A 1 94 ? 5.534 1.229 -10.158 1.00 90.31 94 ILE A O 1
ATOM 761 N N . ALA A 1 95 ? 5.582 2.196 -12.173 1.00 90.75 95 ALA A N 1
ATOM 762 C CA . ALA A 1 95 ? 6.350 1.160 -12.828 1.00 90.75 95 ALA A CA 1
ATOM 763 C C . ALA A 1 95 ? 7.763 1.672 -13.120 1.00 90.75 95 ALA A C 1
ATOM 765 O O . ALA A 1 95 ? 7.956 2.827 -13.500 1.00 90.75 95 ALA A O 1
ATOM 766 N N . TRP A 1 96 ? 8.728 0.773 -12.989 1.00 91.06 96 TRP A N 1
ATOM 767 C CA . TRP A 1 96 ? 10.151 0.999 -13.164 1.00 91.06 96 TRP A CA 1
ATOM 768 C C . TRP A 1 96 ? 10.736 -0.040 -14.110 1.00 91.06 96 TRP A C 1
ATOM 770 O O . TRP A 1 96 ? 10.348 -1.206 -14.066 1.00 91.06 96 TRP A O 1
ATOM 780 N N . ARG A 1 97 ? 11.714 0.349 -14.921 1.00 91.38 97 ARG A N 1
ATOM 781 C CA . ARG A 1 97 ? 12.562 -0.577 -15.681 1.00 91.38 97 ARG A CA 1
ATOM 782 C C . ARG A 1 97 ? 13.920 0.063 -15.900 1.00 91.38 97 ARG A C 1
ATOM 784 O O . ARG A 1 97 ? 13.997 1.278 -16.041 1.00 91.38 97 ARG A O 1
ATOM 791 N N . SER A 1 98 ? 14.990 -0.718 -15.974 1.00 89.62 98 SER A N 1
ATOM 792 C CA . SER A 1 98 ? 16.257 -0.192 -16.491 1.00 89.62 98 SER A CA 1
ATOM 793 C C . SER A 1 98 ? 16.103 0.192 -17.969 1.00 89.62 98 SER A C 1
ATOM 795 O O . SER A 1 98 ? 15.511 -0.557 -18.756 1.00 89.62 98 SER A O 1
ATOM 797 N N . ASP A 1 99 ? 16.612 1.366 -18.344 1.00 88.44 99 ASP A N 1
ATOM 798 C CA . ASP A 1 99 ? 16.585 1.822 -19.731 1.00 88.44 99 ASP A CA 1
ATOM 799 C C . ASP A 1 99 ? 17.572 0.988 -20.568 1.00 88.44 99 ASP A C 1
ATOM 801 O O . ASP A 1 99 ? 18.759 0.934 -20.240 1.00 88.44 99 ASP A O 1
ATOM 805 N N . PRO A 1 100 ? 17.131 0.312 -21.645 1.00 86.06 100 PRO A N 1
ATOM 806 C CA . PRO A 1 100 ? 18.026 -0.512 -22.456 1.00 86.06 100 PRO A CA 1
ATOM 807 C C . PRO A 1 100 ? 18.998 0.327 -23.296 1.00 86.06 100 PRO A C 1
ATOM 809 O O . PRO A 1 100 ? 19.987 -0.211 -23.787 1.00 86.06 100 PRO A O 1
ATOM 812 N N . GLN A 1 101 ? 18.703 1.615 -23.505 1.00 87.88 101 GLN A N 1
ATOM 813 C CA . GLN A 1 101 ? 19.510 2.509 -24.337 1.00 87.88 101 GLN A CA 1
ATOM 814 C C . GLN A 1 101 ? 20.578 3.246 -23.52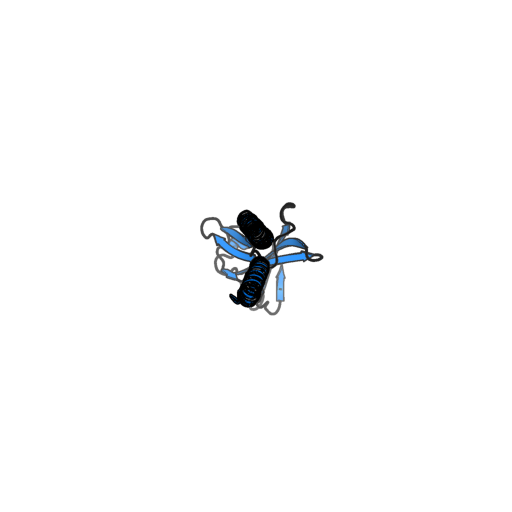0 1.00 87.88 101 GLN A C 1
ATOM 816 O O . GLN A 1 101 ? 21.678 3.474 -24.021 1.00 87.88 101 GLN A O 1
ATOM 821 N N . THR A 1 102 ? 20.281 3.573 -22.261 1.00 84.81 102 THR A N 1
ATOM 822 C CA . THR A 1 102 ? 21.137 4.388 -21.395 1.00 84.81 102 THR A CA 1
ATOM 823 C C . THR A 1 102 ? 21.519 3.618 -20.127 1.00 84.81 102 THR A C 1
ATOM 825 O O . THR A 1 102 ? 20.723 3.532 -19.187 1.00 84.81 102 THR A O 1
ATOM 828 N N . PRO A 1 103 ? 22.749 3.078 -20.040 1.00 83.56 103 PRO A N 1
ATOM 829 C CA . PRO A 1 103 ? 23.212 2.402 -18.834 1.00 83.56 103 PRO A CA 1
ATOM 830 C C . PRO A 1 103 ? 23.115 3.305 -17.597 1.00 83.56 103 PRO A C 1
ATOM 832 O O . PRO A 1 103 ? 23.611 4.429 -17.593 1.00 83.56 103 PRO A O 1
ATOM 835 N N . GLY A 1 104 ? 22.482 2.800 -16.538 1.00 81.50 104 GLY A N 1
ATOM 836 C CA . GLY A 1 104 ? 22.298 3.521 -15.273 1.00 81.50 104 GLY A CA 1
ATOM 837 C C . GLY A 1 104 ? 21.083 4.455 -15.222 1.00 81.50 104 GLY A C 1
ATOM 838 O O . GLY A 1 104 ? 20.782 4.974 -14.146 1.00 81.50 104 GLY A O 1
ATOM 839 N N . ALA A 1 105 ? 20.362 4.637 -16.332 1.00 86.56 105 ALA A N 1
ATOM 840 C CA . ALA A 1 105 ? 19.072 5.319 -16.337 1.00 86.56 105 ALA A CA 1
ATOM 841 C C . ALA A 1 105 ? 17.928 4.333 -16.070 1.00 86.56 105 ALA A C 1
ATOM 843 O O . ALA A 1 105 ? 17.970 3.166 -16.472 1.00 86.56 105 ALA A O 1
ATOM 844 N N . PHE A 1 106 ? 16.874 4.826 -15.426 1.00 89.38 106 PHE A N 1
ATOM 845 C CA . PHE A 1 106 ? 15.632 4.083 -15.241 1.00 89.38 106 PHE A CA 1
ATOM 846 C C . PHE A 1 106 ? 14.503 4.746 -16.016 1.00 89.38 106 PHE A C 1
ATOM 848 O O . PHE A 1 106 ? 14.371 5.963 -16.014 1.00 89.38 106 PHE A O 1
ATOM 855 N N . GLN A 1 107 ? 13.658 3.948 -16.651 1.00 92.12 107 GLN A N 1
ATOM 856 C CA . GLN A 1 107 ? 12.365 4.389 -17.150 1.00 92.12 107 GLN A CA 1
ATOM 857 C C . GLN A 1 107 ? 11.348 4.323 -16.008 1.00 92.12 107 GLN A C 1
ATOM 859 O O . GLN A 1 107 ? 11.303 3.334 -15.269 1.00 92.12 107 GLN A O 1
ATOM 864 N N . LYS A 1 108 ? 10.545 5.378 -15.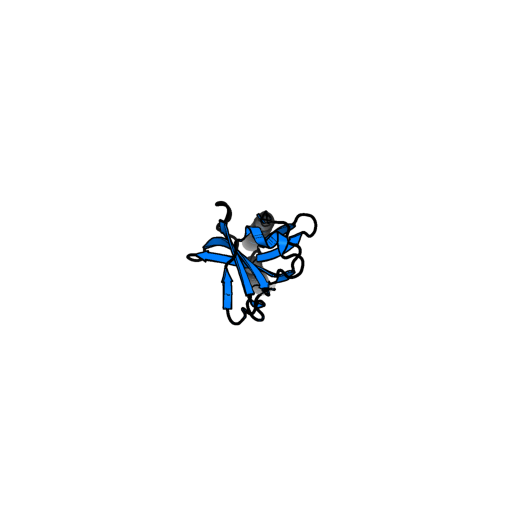863 1.00 92.50 108 LYS A N 1
ATOM 865 C CA . LYS A 1 108 ? 9.516 5.526 -14.831 1.00 92.50 108 LYS A CA 1
ATOM 866 C C . LYS A 1 108 ? 8.183 5.852 -15.487 1.00 92.50 108 LYS A C 1
ATOM 868 O O . LYS A 1 108 ? 8.078 6.838 -16.210 1.00 92.50 108 LYS A O 1
ATOM 873 N N . ALA A 1 109 ? 7.157 5.066 -15.189 1.00 91.94 109 ALA A N 1
ATOM 874 C CA . ALA A 1 109 ? 5.790 5.348 -15.609 1.00 91.94 109 ALA A CA 1
ATOM 875 C C . ALA A 1 109 ? 4.882 5.422 -14.383 1.00 91.94 109 ALA A C 1
ATOM 877 O O . ALA A 1 109 ? 4.934 4.546 -13.523 1.00 91.94 109 ALA A O 1
ATOM 878 N N . GLU A 1 110 ? 4.035 6.443 -14.286 1.00 91.62 110 GLU A N 1
ATOM 879 C CA . GLU A 1 110 ? 3.145 6.618 -13.136 1.00 91.62 110 GLU A CA 1
ATOM 880 C C . GLU A 1 110 ? 1.695 6.857 -13.553 1.00 91.62 110 GLU A C 1
ATOM 882 O O . GLU A 1 110 ? 1.412 7.555 -14.525 1.00 91.62 110 GLU A O 1
ATOM 887 N N . LYS A 1 111 ? 0.760 6.273 -12.798 1.00 89.38 111 LYS A N 1
ATOM 888 C CA . LYS A 1 111 ? -0.675 6.491 -12.987 1.00 89.38 111 LYS A CA 1
ATOM 889 C C . LYS A 1 111 ? -1.401 6.504 -11.653 1.00 89.38 111 LYS A C 1
ATOM 891 O O . LYS A 1 111 ? -1.169 5.667 -10.781 1.00 89.38 111 LYS A O 1
ATOM 896 N N . PHE A 1 112 ? -2.288 7.479 -11.503 1.00 87.31 112 PHE A N 1
ATOM 897 C CA . PHE A 1 112 ? -3.141 7.616 -10.334 1.00 87.31 112 PHE A CA 1
ATOM 898 C C . PHE A 1 112 ? -4.510 6.991 -10.594 1.00 87.31 112 PHE A C 1
ATOM 900 O O . PHE A 1 112 ? -5.159 7.286 -11.599 1.00 87.31 112 PHE A O 1
ATOM 907 N N . PHE A 1 113 ? -4.951 6.158 -9.658 1.00 81.06 113 PHE A N 1
ATOM 908 C CA . PHE A 1 113 ? -6.265 5.537 -9.656 1.00 81.06 113 PHE A CA 1
ATOM 909 C C . PHE A 1 113 ? -7.074 6.116 -8.490 1.00 81.06 113 PHE A C 1
ATOM 911 O O . PHE A 1 113 ? -6.745 5.841 -7.332 1.00 81.06 113 PHE A O 1
ATOM 918 N N . PRO A 1 114 ? -8.099 6.947 -8.756 1.00 77.62 114 PRO A N 1
ATOM 919 C CA . PRO A 1 114 ? -8.901 7.563 -7.704 1.00 77.62 114 PRO A CA 1
ATOM 920 C C . PRO A 1 114 ? -9.716 6.514 -6.947 1.00 77.62 114 PRO A C 1
ATOM 922 O O . PRO A 1 114 ? -10.269 5.594 -7.550 1.00 77.62 114 PRO A O 1
ATOM 925 N N . GLN A 1 115 ? -9.813 6.664 -5.625 1.00 70.50 115 GLN A N 1
ATOM 926 C CA . GLN A 1 115 ? -10.597 5.763 -4.787 1.00 70.50 115 GLN A CA 1
ATOM 927 C C . GLN A 1 115 ? -12.093 5.866 -5.140 1.00 70.50 115 GLN A C 1
ATOM 929 O O . GLN A 1 115 ? -12.626 6.977 -5.235 1.00 70.50 115 GLN A O 1
ATOM 934 N N . PRO A 1 116 ? -12.822 4.744 -5.278 1.00 58.88 116 PRO A N 1
ATOM 935 C CA . PRO A 1 116 ? -14.274 4.794 -5.372 1.00 58.88 116 PRO A CA 1
ATOM 936 C C . PRO A 1 116 ? -14.883 5.362 -4.073 1.00 58.88 116 PRO A C 1
ATOM 938 O O . PRO A 1 116 ? -14.549 4.931 -2.970 1.00 58.88 116 PRO A O 1
ATOM 941 N N . GLN A 1 117 ? -15.812 6.323 -4.200 1.00 53.59 117 GLN A N 1
ATOM 942 C CA . GLN A 1 117 ? -16.320 7.197 -3.117 1.00 53.59 117 GLN A CA 1
ATOM 943 C C . GLN A 1 117 ? -16.859 6.492 -1.850 1.00 53.59 117 GLN A C 1
ATOM 945 O O . GLN A 1 117 ? -17.019 7.134 -0.811 1.00 53.59 117 GLN A O 1
ATOM 950 N N . HIS A 1 118 ? -17.139 5.188 -1.894 1.00 52.84 118 HIS A N 1
ATOM 951 C CA . HIS A 1 118 ? -17.735 4.434 -0.787 1.00 52.84 118 HIS A CA 1
ATOM 952 C C . HIS A 1 118 ? -16.721 3.869 0.233 1.00 52.84 118 HIS A C 1
ATOM 954 O O . HIS A 1 118 ? -17.126 3.233 1.203 1.00 52.84 118 HIS A O 1
ATOM 960 N N . TRP A 1 119 ? -15.421 4.147 0.074 1.00 51.88 119 TRP A N 1
ATOM 961 C CA . TRP A 1 119 ? -14.330 3.462 0.791 1.00 51.88 119 TRP A CA 1
ATOM 962 C C . TRP A 1 119 ? -13.537 4.300 1.807 1.00 51.88 119 TRP A C 1
ATOM 964 O O . TRP A 1 119 ? -12.467 3.905 2.273 1.00 51.88 119 TRP A O 1
ATOM 974 N N . ASN A 1 120 ? -14.085 5.443 2.209 1.00 50.81 120 ASN A N 1
ATOM 975 C CA . ASN A 1 120 ? -13.393 6.485 2.976 1.00 50.81 120 ASN A CA 1
ATOM 976 C C . ASN A 1 120 ? -12.907 6.107 4.398 1.00 50.81 120 ASN A C 1
ATOM 978 O O . ASN A 1 120 ? -12.363 6.975 5.079 1.00 50.81 120 ASN A O 1
ATOM 982 N N . TRP A 1 121 ? -13.126 4.886 4.905 1.00 45.91 121 TRP A N 1
ATOM 983 C CA . TRP A 1 121 ? -13.026 4.612 6.352 1.00 45.91 121 TRP A CA 1
ATOM 984 C C . TRP A 1 121 ? -12.128 3.443 6.791 1.00 45.91 121 TRP A C 1
ATOM 986 O O . TRP A 1 121 ? -12.117 3.144 7.983 1.00 45.91 121 TRP A O 1
ATOM 996 N N . MET A 1 122 ? -11.369 2.778 5.910 1.00 43.75 122 MET A N 1
ATOM 997 C CA . MET A 1 122 ? -10.694 1.528 6.316 1.00 43.75 122 MET A CA 1
ATOM 998 C C . MET A 1 122 ? -9.315 1.270 5.688 1.00 43.75 122 MET A C 1
ATOM 1000 O O . MET A 1 122 ? -9.074 0.194 5.153 1.00 43.75 122 MET A O 1
ATOM 1004 N N . PHE A 1 123 ? -8.387 2.229 5.769 1.00 49.66 123 PHE A N 1
ATOM 1005 C CA . PHE A 1 123 ? -7.018 2.018 5.281 1.00 49.66 123 PHE A CA 1
ATOM 1006 C C . PHE A 1 123 ? -5.971 2.648 6.203 1.00 49.66 123 PHE A C 1
ATOM 1008 O O . PHE A 1 123 ? -5.808 3.864 6.224 1.00 49.66 123 PHE A O 1
ATOM 1015 N N . SER A 1 124 ? -5.249 1.813 6.955 1.00 42.06 124 SER A N 1
ATOM 1016 C CA . SER A 1 124 ? -3.974 2.184 7.597 1.00 42.06 124 SER A CA 1
ATOM 1017 C C . SER A 1 124 ? -2.769 1.510 6.931 1.00 42.06 124 SER A C 1
ATOM 1019 O O . SER A 1 124 ? -1.653 1.998 7.051 1.00 42.06 124 SER A O 1
ATOM 1021 N N . SER A 1 125 ? -2.991 0.399 6.223 1.00 49.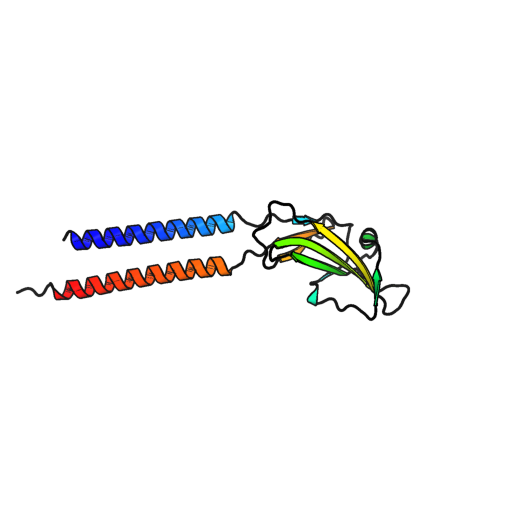31 125 SER A N 1
ATOM 1022 C CA . SER A 1 125 ? -1.994 -0.358 5.462 1.00 49.31 125 SER A CA 1
ATOM 1023 C C . SER A 1 125 ? -2.723 -1.362 4.558 1.00 49.31 125 SER A C 1
ATOM 1025 O O . SER A 1 125 ? -3.747 -1.917 4.953 1.00 49.31 125 SER A O 1
ATOM 1027 N N . GLY A 1 126 ? -2.245 -1.587 3.334 1.00 47.41 126 GLY A N 1
ATOM 1028 C CA . GLY A 1 126 ? -2.783 -2.602 2.417 1.00 47.41 126 GLY A CA 1
ATOM 1029 C C . GLY A 1 126 ? -1.704 -3.609 2.021 1.00 47.41 126 GLY A C 1
ATOM 1030 O O . GLY A 1 126 ? -0.516 -3.334 2.171 1.00 47.41 126 GLY A O 1
ATOM 1031 N N . ARG A 1 127 ? -2.094 -4.776 1.512 1.00 50.72 127 ARG A N 1
ATOM 1032 C CA . ARG A 1 127 ? -1.199 -5.677 0.773 1.00 50.72 127 ARG A CA 1
ATOM 1033 C C . ARG A 1 127 ? -1.679 -5.754 -0.667 1.00 50.72 127 ARG A C 1
ATOM 1035 O O . ARG A 1 127 ? -2.844 -6.064 -0.893 1.00 50.72 127 ARG A O 1
ATOM 1042 N N . ALA A 1 128 ? -0.798 -5.511 -1.629 1.00 51.31 128 ALA A N 1
ATOM 1043 C CA . ALA A 1 128 ? -1.071 -5.883 -3.010 1.00 51.31 128 ALA A CA 1
ATOM 1044 C C . ALA A 1 128 ? -0.631 -7.325 -3.249 1.00 51.31 128 ALA A C 1
ATOM 1046 O O . ALA A 1 128 ? 0.433 -7.746 -2.796 1.00 51.31 128 ALA A O 1
ATOM 1047 N N . SER A 1 129 ? -1.448 -8.063 -3.984 1.00 51.41 129 SER A N 1
ATOM 1048 C CA . SER A 1 129 ? -1.127 -9.382 -4.517 1.00 51.41 129 SER A CA 1
ATOM 1049 C C . SER A 1 129 ? -1.445 -9.392 -6.007 1.00 51.41 129 SER A C 1
ATOM 1051 O O . SER A 1 129 ? -2.474 -8.860 -6.420 1.00 51.41 129 SER A O 1
ATOM 1053 N N . GLN A 1 130 ? -0.544 -9.945 -6.816 1.00 46.94 130 GLN A N 1
ATOM 1054 C CA . GLN A 1 130 ? -0.760 -10.109 -8.251 1.00 46.94 130 GLN A CA 1
ATOM 1055 C C . GLN A 1 130 ? -1.606 -11.358 -8.486 1.00 46.94 130 GLN A C 1
ATOM 1057 O O . GLN A 1 130 ? -1.288 -12.418 -7.949 1.00 46.94 130 GLN A O 1
ATOM 1062 N N . SER A 1 131 ? -2.646 -11.250 -9.308 1.00 46.44 131 SER A N 1
ATOM 1063 C CA . SER A 1 131 ? -3.266 -12.421 -9.921 1.00 46.44 131 SER A CA 1
ATOM 1064 C C . SER A 1 131 ? -2.589 -12.662 -11.270 1.00 46.44 131 SER A C 1
ATOM 1066 O O . SER A 1 131 ? -2.805 -11.910 -12.224 1.00 46.44 131 SER A O 1
ATOM 1068 N N . GLU A 1 132 ? -1.735 -13.688 -11.346 1.00 43.94 132 GLU A N 1
ATOM 1069 C CA . GLU A 1 132 ? -0.959 -14.036 -12.552 1.00 43.94 132 GLU A CA 1
ATOM 1070 C C . GLU A 1 132 ? -1.846 -14.356 -13.769 1.00 43.94 132 GLU A C 1
ATOM 1072 O O . GLU A 1 132 ? -1.387 -14.292 -14.905 1.00 43.94 132 GLU A O 1
ATOM 1077 N N . THR A 1 133 ? -3.127 -14.671 -13.556 1.00 44.38 133 THR A N 1
ATOM 1078 C CA . THR A 1 133 ? -4.036 -15.152 -14.605 1.00 44.38 133 THR A CA 1
ATOM 1079 C C . THR A 1 133 ? -4.708 -14.043 -15.420 1.00 44.38 133 THR A C 1
ATOM 1081 O O . THR A 1 133 ? -5.206 -14.332 -16.504 1.00 44.38 133 THR A O 1
ATOM 1084 N N . LEU A 1 134 ? -4.736 -12.792 -14.938 1.00 44.09 134 LEU A N 1
ATOM 1085 C CA . LEU A 1 134 ? -5.534 -11.710 -15.551 1.00 44.09 134 LEU A CA 1
ATOM 1086 C C . LEU A 1 134 ? -4.821 -10.349 -15.654 1.00 44.09 134 LEU A C 1
ATOM 1088 O O . LEU A 1 134 ? -5.423 -9.387 -16.120 1.00 44.09 134 LEU A O 1
ATOM 1092 N N . GLY A 1 135 ? -3.557 -10.227 -15.232 1.00 48.91 135 GLY A N 1
ATOM 1093 C CA . GLY A 1 135 ? -2.890 -8.915 -15.182 1.00 48.91 135 GLY A CA 1
ATOM 1094 C C . GLY A 1 135 ? -3.535 -7.958 -14.168 1.00 48.91 135 GLY A C 1
ATOM 1095 O O . GLY A 1 135 ? -3.492 -6.745 -14.341 1.00 48.91 135 GLY A O 1
ATOM 1096 N N . GLN A 1 136 ? -4.146 -8.507 -13.114 1.00 57.59 136 GLN A N 1
ATOM 1097 C CA . GLN A 1 136 ? -4.850 -7.758 -12.074 1.00 57.59 136 GLN A CA 1
ATOM 1098 C C . GLN A 1 136 ? -4.001 -7.653 -10.804 1.00 57.59 136 GLN A C 1
ATOM 1100 O O . GLN A 1 136 ? -3.343 -8.616 -10.391 1.00 57.59 136 GLN A O 1
ATOM 1105 N N . ILE A 1 137 ? -4.059 -6.491 -10.150 1.00 58.19 137 ILE A N 1
ATOM 1106 C CA . ILE A 1 137 ? -3.511 -6.300 -8.803 1.00 58.19 137 ILE A CA 1
ATOM 1107 C C . ILE A 1 137 ? -4.668 -6.238 -7.815 1.00 58.19 137 ILE A C 1
ATOM 1109 O O . ILE A 1 137 ? -5.462 -5.301 -7.835 1.00 58.19 137 ILE A O 1
ATOM 1113 N N . ASN A 1 138 ? -4.712 -7.219 -6.918 1.00 57.84 138 ASN A N 1
ATOM 1114 C CA . ASN A 1 138 ? -5.655 -7.268 -5.814 1.00 57.84 138 ASN A CA 1
ATOM 1115 C C . ASN A 1 138 ? -5.042 -6.587 -4.601 1.00 57.84 138 ASN A C 1
ATOM 1117 O O . ASN A 1 138 ? -4.108 -7.110 -3.983 1.00 57.84 138 ASN A O 1
ATOM 1121 N N . ILE A 1 139 ? -5.581 -5.423 -4.249 1.00 57.31 139 ILE A N 1
ATOM 1122 C CA . ILE A 1 139 ? -5.174 -4.686 -3.055 1.00 57.31 139 ILE A CA 1
ATOM 1123 C C . ILE A 1 139 ? -6.143 -5.051 -1.939 1.00 57.31 139 ILE A C 1
ATOM 1125 O O . ILE A 1 139 ? -7.323 -4.715 -1.989 1.00 57.31 139 ILE A O 1
ATOM 1129 N N . THR A 1 140 ? -5.637 -5.775 -0.941 1.00 56.97 140 THR A N 1
ATOM 1130 C CA . THR A 1 140 ? -6.372 -6.147 0.269 1.00 56.97 140 THR A CA 1
ATOM 1131 C C . THR A 1 140 ? -6.045 -5.151 1.382 1.00 56.97 140 THR A C 1
ATOM 1133 O O . THR A 1 140 ? -4.909 -5.101 1.865 1.00 56.97 140 THR A O 1
ATOM 1136 N N . PRO A 1 141 ? -7.013 -4.325 1.801 1.00 52.50 141 PRO A N 1
ATOM 1137 C CA . PRO A 1 141 ? -6.876 -3.469 2.973 1.00 52.50 141 PRO A CA 1
ATOM 1138 C C . PRO A 1 141 ? -6.662 -4.334 4.214 1.00 52.50 141 PRO A C 1
ATOM 1140 O O . PRO A 1 141 ? -7.359 -5.327 4.417 1.00 52.50 141 PRO A O 1
ATOM 1143 N N . GLN A 1 142 ? -5.718 -3.970 5.075 1.00 52.38 142 GLN A N 1
ATOM 1144 C CA . GLN A 1 142 ? -5.648 -4.567 6.400 1.00 52.38 142 GLN A CA 1
ATOM 1145 C C . GLN A 1 142 ? -6.556 -3.784 7.339 1.00 52.38 142 GLN A C 1
ATOM 1147 O O . GLN A 1 142 ? -6.339 -2.603 7.612 1.00 52.38 142 GLN A O 1
ATOM 1152 N N . VAL A 1 143 ? -7.572 -4.461 7.869 1.00 52.72 143 VAL A N 1
ATOM 1153 C CA . VAL A 1 143 ? -8.343 -3.926 8.987 1.00 52.72 143 VAL A CA 1
ATOM 1154 C C . VAL A 1 143 ? -7.427 -3.921 10.208 1.00 52.72 143 VAL A C 1
ATOM 1156 O O . VAL A 1 143 ? -6.837 -4.946 10.555 1.00 52.72 143 VAL A O 1
ATOM 1159 N N . SER A 1 144 ? -7.273 -2.763 10.847 1.00 51.75 144 SER A N 1
ATOM 1160 C CA . SER A 1 144 ? -6.398 -2.624 12.008 1.00 51.75 144 SER A CA 1
ATOM 1161 C C . SER A 1 144 ? -6.812 -3.586 13.131 1.00 51.75 144 SER A C 1
ATOM 1163 O O . SER A 1 144 ? -7.837 -3.402 13.792 1.00 51.75 144 SER A O 1
ATOM 1165 N N . MET A 1 145 ? -5.957 -4.576 13.402 1.00 53.66 145 MET A N 1
ATOM 1166 C CA . MET A 1 145 ? -6.032 -5.486 14.555 1.00 53.66 145 MET A CA 1
ATOM 1167 C C . MET A 1 145 ? -6.135 -4.751 15.906 1.00 53.66 145 MET A C 1
ATOM 1169 O O . MET A 1 145 ? -6.564 -5.345 16.898 1.00 53.66 145 MET A O 1
ATOM 1173 N N . SER A 1 146 ? -5.782 -3.460 15.964 1.00 53.06 146 SER A N 1
ATOM 1174 C CA . SER A 1 146 ? -5.824 -2.664 17.195 1.00 53.06 146 SER A CA 1
ATOM 1175 C C . SER A 1 146 ? -7.240 -2.497 17.760 1.00 53.06 146 SER A C 1
ATOM 1177 O O . SER A 1 146 ? -7.415 -2.521 18.978 1.00 53.06 146 SER A O 1
ATOM 1179 N N . CYS A 1 147 ? -8.269 -2.406 16.909 1.00 56.53 147 CYS A N 1
ATOM 1180 C CA . CYS A 1 147 ? -9.655 -2.250 17.362 1.00 56.53 147 CYS A CA 1
ATOM 1181 C C . CYS A 1 147 ? -10.211 -3.532 18.007 1.00 56.53 147 CYS A C 1
ATOM 1183 O O . CYS A 1 147 ? -10.954 -3.466 18.991 1.00 56.53 147 CYS A O 1
ATOM 1185 N N . CYS A 1 148 ? -9.817 -4.702 17.498 1.00 65.06 148 CYS A N 1
ATOM 1186 C CA . CYS A 1 148 ? -10.181 -5.997 18.079 1.00 65.06 148 CYS A CA 1
ATOM 1187 C C . CYS A 1 148 ? -9.470 -6.236 19.420 1.00 65.06 148 CYS A C 1
ATOM 1189 O O . CYS A 1 148 ? -10.076 -6.730 20.368 1.00 65.06 148 CYS A O 1
ATOM 1191 N N . LEU A 1 149 ? -8.202 -5.832 19.534 1.00 63.78 149 LEU A N 1
ATOM 1192 C CA . LEU A 1 149 ? -7.452 -5.922 20.790 1.00 63.78 149 LEU A CA 1
ATOM 1193 C C . LEU A 1 149 ? -8.036 -5.008 21.875 1.00 63.78 149 LEU A C 1
ATOM 1195 O O . LEU A 1 149 ? -8.215 -5.450 23.007 1.00 63.78 149 LEU A O 1
ATOM 1199 N N . ALA A 1 150 ? -8.398 -3.766 21.540 1.00 66.00 150 ALA A N 1
ATOM 1200 C CA . ALA A 1 150 ? -9.000 -2.838 22.498 1.00 66.00 150 ALA A CA 1
ATOM 1201 C C . ALA A 1 150 ? -10.337 -3.360 23.056 1.00 66.00 150 ALA A C 1
ATOM 1203 O O . ALA A 1 150 ? -10.577 -3.305 24.262 1.00 66.00 150 ALA A O 1
ATOM 1204 N N . THR A 1 151 ? -11.190 -3.927 22.198 1.00 68.38 151 THR A N 1
ATOM 1205 C CA . THR A 1 151 ? -12.470 -4.518 22.624 1.00 68.38 151 THR A CA 1
ATOM 1206 C C . THR A 1 151 ? -12.283 -5.786 23.459 1.00 68.38 151 THR A C 1
ATOM 1208 O O . THR A 1 151 ? -12.979 -5.953 24.461 1.00 68.38 151 THR A O 1
ATOM 1211 N N . LEU A 1 152 ? -11.300 -6.631 23.128 1.00 73.75 152 LEU A N 1
ATOM 1212 C CA . LEU A 1 152 ? -10.923 -7.789 23.946 1.00 73.75 152 LEU A CA 1
ATOM 1213 C C . LEU A 1 152 ? -10.446 -7.367 25.348 1.00 73.75 152 LEU A C 1
ATOM 1215 O O . LEU A 1 152 ? -10.872 -7.946 26.346 1.00 73.75 152 LEU A O 1
ATOM 1219 N N . VAL A 1 153 ? -9.598 -6.338 25.442 1.00 76.88 153 VAL A N 1
ATOM 1220 C CA . VAL A 1 153 ? -9.093 -5.823 26.726 1.00 76.88 153 VAL A CA 1
ATOM 1221 C C . VAL A 1 153 ? -10.240 -5.301 27.591 1.00 76.88 153 VAL A C 1
ATOM 1223 O O . VAL A 1 153 ? -10.324 -5.654 28.766 1.00 76.88 153 VAL A O 1
ATOM 1226 N N . ILE A 1 154 ? -11.165 -4.526 27.016 1.00 76.69 154 ILE A N 1
ATOM 1227 C CA . ILE A 1 154 ? -12.346 -4.023 27.736 1.00 76.69 154 ILE A CA 1
ATOM 1228 C C . ILE A 1 154 ? -13.199 -5.184 28.266 1.00 76.69 154 ILE A C 1
ATOM 1230 O O . ILE A 1 154 ? -13.655 -5.138 29.413 1.00 76.69 154 ILE A O 1
ATOM 1234 N N . PHE A 1 155 ? -13.376 -6.243 27.469 1.00 76.19 155 PHE A N 1
ATOM 1235 C CA . PHE A 1 155 ? -14.108 -7.442 27.880 1.00 76.19 155 PHE A CA 1
ATOM 1236 C C . PHE A 1 155 ? -13.420 -8.169 29.044 1.00 76.19 155 PHE A C 1
ATOM 1238 O O . PHE A 1 155 ? -14.064 -8.495 30.038 1.00 76.19 155 PHE A O 1
ATOM 1245 N N . ILE A 1 156 ? -12.100 -8.366 28.977 1.00 81.38 156 ILE A N 1
ATOM 1246 C CA . ILE A 1 156 ? -11.333 -9.003 30.058 1.00 81.38 156 ILE A CA 1
ATOM 1247 C C . ILE A 1 156 ? -11.437 -8.182 31.348 1.00 81.38 156 ILE A C 1
ATOM 1249 O O . ILE A 1 156 ? -11.718 -8.742 32.408 1.00 81.38 156 ILE A O 1
ATOM 1253 N N . VAL A 1 157 ? -11.269 -6.858 31.268 1.00 80.00 157 VAL A N 1
ATOM 1254 C CA . VAL A 1 157 ? -11.366 -5.967 32.434 1.00 80.00 157 VAL A CA 1
ATOM 1255 C C . VAL A 1 157 ? -12.750 -6.065 33.078 1.00 80.00 157 VAL A C 1
ATOM 1257 O O . VAL A 1 157 ? -12.847 -6.261 34.289 1.00 80.00 157 VAL A O 1
ATOM 1260 N N . THR A 1 158 ? -13.825 -6.013 32.287 1.00 78.69 158 THR A N 1
ATOM 1261 C CA . THR A 1 158 ? -15.195 -6.141 32.817 1.00 78.69 158 THR A CA 1
ATOM 1262 C C . THR A 1 158 ? -15.457 -7.508 33.453 1.00 78.69 158 THR A C 1
ATOM 1264 O O . THR A 1 158 ? -16.115 -7.585 34.498 1.00 78.69 158 THR A O 1
ATOM 1267 N N . LEU A 1 159 ? -14.905 -8.582 32.887 1.00 79.81 159 LEU A N 1
ATOM 1268 C CA . LEU A 1 159 ? -15.026 -9.941 33.417 1.00 79.81 159 LEU A CA 1
ATOM 1269 C C . LEU A 1 159 ? -14.292 -10.088 34.761 1.00 79.81 159 LEU A C 1
ATOM 1271 O O . LEU A 1 159 ? -14.870 -10.577 35.735 1.00 79.81 159 LEU A O 1
ATOM 1275 N N . VAL A 1 160 ? -13.059 -9.580 34.853 1.00 83.44 160 VAL A N 1
ATOM 1276 C CA . VAL A 1 160 ? -12.253 -9.598 36.084 1.00 83.44 160 VAL A CA 1
ATOM 1277 C C . VAL A 1 160 ? -12.898 -8.750 37.181 1.00 83.44 160 VAL A C 1
ATOM 1279 O O . VAL A 1 160 ? -13.046 -9.225 38.308 1.00 83.44 160 VAL A O 1
ATOM 1282 N N . SER A 1 161 ? -13.355 -7.531 36.874 1.00 77.06 161 SER A N 1
ATOM 1283 C CA . SER A 1 161 ? -14.042 -6.673 37.852 1.00 77.06 161 SER A CA 1
ATOM 1284 C C . SER A 1 161 ? -15.313 -7.329 38.404 1.00 77.06 161 SER A C 1
ATOM 1286 O O . SER A 1 161 ? -15.571 -7.269 39.610 1.00 77.06 161 SER A O 1
ATOM 1288 N N . SER A 1 162 ? -16.077 -8.013 37.548 1.00 78.06 162 SER A N 1
ATOM 1289 C CA . SER A 1 162 ? -17.283 -8.746 37.953 1.00 78.06 162 SER A CA 1
ATOM 1290 C C . SER A 1 162 ? -16.951 -9.923 38.879 1.00 78.06 162 SER A C 1
ATOM 1292 O O . SER A 1 162 ? -17.609 -10.109 39.907 1.00 78.06 162 SER A O 1
ATOM 1294 N N . LEU A 1 163 ? -15.888 -10.674 38.569 1.00 81.62 163 LEU A N 1
ATOM 1295 C CA . LEU A 1 163 ? -15.418 -11.794 39.387 1.00 81.62 163 LEU A CA 1
ATOM 1296 C C . LEU A 1 163 ? -14.946 -11.329 40.776 1.00 81.62 163 LEU A C 1
ATOM 1298 O O . LEU A 1 163 ? -15.328 -11.912 41.793 1.00 81.62 163 LEU A O 1
ATOM 1302 N N . VAL A 1 164 ? -14.160 -10.249 40.835 1.00 84.81 164 VAL A N 1
ATOM 1303 C CA . VAL A 1 164 ? -13.674 -9.660 42.095 1.00 84.81 164 VAL A CA 1
ATOM 1304 C C . VAL A 1 164 ? -14.845 -9.198 42.964 1.00 84.81 164 VAL A C 1
ATOM 1306 O O . VAL A 1 164 ? -14.880 -9.496 44.161 1.00 84.81 164 VAL A O 1
ATOM 1309 N N . CYS A 1 165 ? -15.838 -8.532 42.369 1.00 78.00 165 CYS A N 1
ATOM 1310 C CA . CYS A 1 165 ? -17.040 -8.097 43.078 1.00 78.00 165 CYS A CA 1
ATOM 1311 C C . CYS A 1 165 ? -17.814 -9.291 43.667 1.00 78.00 165 CYS A C 1
ATOM 1313 O O . CYS A 1 165 ? -18.199 -9.277 44.842 1.00 78.00 165 CYS A O 1
ATOM 1315 N N . PHE A 1 166 ? -17.968 -10.369 42.891 1.00 79.62 166 PHE A N 1
ATOM 1316 C CA . PHE A 1 166 ? -18.622 -11.598 43.338 1.00 79.62 166 PHE A CA 1
ATOM 1317 C C . PHE A 1 166 ? -17.882 -12.276 44.503 1.00 79.62 166 PHE A C 1
ATOM 1319 O O . PHE A 1 166 ? -18.499 -12.632 45.513 1.00 79.62 166 PHE A O 1
ATOM 1326 N N . LEU A 1 167 ? -16.555 -12.412 44.411 1.00 82.25 167 LEU A N 1
ATOM 1327 C CA . LEU A 1 167 ? -15.727 -12.992 45.474 1.00 82.25 167 LEU A CA 1
ATOM 1328 C C . LEU A 1 167 ? -15.774 -12.152 46.757 1.00 82.25 167 LEU A C 1
ATOM 1330 O O . LEU A 1 167 ? -15.897 -12.699 47.859 1.00 82.25 167 LEU A O 1
ATOM 1334 N N . TRP A 1 168 ? -15.742 -10.823 46.630 1.00 80.50 168 TRP A N 1
ATOM 1335 C CA . TRP A 1 168 ? -15.856 -9.913 47.768 1.00 80.50 168 TRP A CA 1
ATOM 1336 C C . TRP A 1 168 ? -17.217 -10.030 48.464 1.00 80.50 168 TRP A C 1
ATOM 1338 O O . TRP A 1 168 ? -17.282 -10.126 49.695 1.00 80.50 168 TRP A O 1
ATOM 1348 N N . LEU A 1 169 ? -18.304 -10.110 47.690 1.00 76.31 169 LEU A N 1
ATOM 1349 C CA . LEU A 1 169 ? -19.650 -10.359 48.209 1.00 76.31 169 LEU A CA 1
ATOM 1350 C C . LEU A 1 169 ? -19.732 -11.701 48.941 1.00 76.31 169 LEU A C 1
ATOM 1352 O O . LEU A 1 169 ? -20.231 -11.738 50.070 1.00 76.31 169 LEU A O 1
ATOM 1356 N N . LYS A 1 170 ? -19.180 -12.783 48.369 1.00 75.44 170 LYS A N 1
ATOM 1357 C CA . LYS A 1 170 ? -19.102 -14.088 49.048 1.00 75.44 170 LYS A CA 1
ATOM 1358 C C . LYS A 1 170 ? -18.379 -13.974 50.392 1.00 75.44 170 LYS A C 1
ATOM 1360 O O . LYS A 1 170 ? -18.945 -14.379 51.412 1.00 75.44 170 LYS A O 1
ATOM 1365 N N . LYS A 1 171 ? -17.195 -13.349 50.425 1.00 79.88 171 LYS A N 1
ATOM 1366 C CA . LYS A 1 171 ? -16.394 -13.165 51.651 1.00 79.88 171 LYS A CA 1
ATOM 1367 C C . LYS A 1 171 ? -17.117 -12.329 52.709 1.00 79.88 171 LYS A C 1
ATOM 1369 O O . LYS A 1 171 ? -17.028 -12.639 53.896 1.00 79.88 171 LYS A O 1
ATOM 1374 N N . LYS A 1 172 ? -17.852 -11.281 52.314 1.00 73.12 172 LYS A N 1
ATOM 1375 C CA . LYS A 1 172 ? -18.698 -10.531 53.255 1.00 73.12 172 LYS A CA 1
ATOM 1376 C C . LYS A 1 172 ? -19.793 -11.425 53.814 1.00 73.12 172 LYS A C 1
ATOM 1378 O O . LYS A 1 172 ? -19.945 -11.479 55.024 1.00 73.12 172 LYS A O 1
ATOM 1383 N N . THR A 1 173 ? -20.516 -12.160 52.975 1.00 70.50 173 THR A N 1
ATOM 1384 C CA . THR A 1 173 ? -21.651 -12.969 53.440 1.00 70.50 173 THR A CA 1
ATOM 1385 C C . THR A 1 173 ? -21.272 -14.124 54.363 1.00 70.50 173 THR A C 1
ATOM 1387 O O . THR A 1 173 ? -22.071 -14.450 55.234 1.00 70.50 173 THR A O 1
ATOM 1390 N N . ALA A 1 174 ? -20.064 -14.680 54.236 1.00 70.06 174 ALA A N 1
ATOM 1391 C CA . ALA A 1 174 ? -19.547 -15.690 55.160 1.00 70.06 174 ALA A CA 1
ATOM 1392 C C . ALA A 1 174 ? -19.337 -15.141 56.586 1.00 70.06 174 ALA A C 1
ATOM 1394 O O . ALA A 1 174 ? -19.554 -15.859 57.552 1.00 70.06 174 ALA A O 1
ATOM 1395 N N . ARG A 1 175 ? -18.994 -13.852 56.737 1.00 64.44 175 ARG A N 1
ATOM 1396 C CA . ARG A 1 175 ? -18.826 -13.209 58.056 1.00 64.44 175 ARG A CA 1
ATOM 1397 C C . ARG A 1 175 ? -20.136 -12.948 58.807 1.00 64.44 175 ARG A C 1
ATOM 1399 O O . ARG A 1 175 ? -20.093 -12.756 60.012 1.00 64.44 175 ARG A O 1
ATOM 1406 N N . TRP A 1 176 ? -21.282 -12.942 58.123 1.00 56.22 176 TRP A N 1
ATOM 1407 C CA . TRP A 1 176 ? -22.597 -12.720 58.748 1.00 56.22 176 TRP A CA 1
ATOM 1408 C C . TRP A 1 176 ? -23.297 -14.017 59.181 1.00 56.22 176 TRP A C 1
ATOM 1410 O O . TRP A 1 176 ? -24.337 -13.952 59.825 1.00 56.22 176 TRP A O 1
ATOM 1420 N N . TYR A 1 177 ? -22.746 -15.180 58.828 1.00 52.94 177 TYR A N 1
ATOM 1421 C CA . TYR A 1 177 ? -23.239 -16.500 59.228 1.00 52.94 177 TYR A CA 1
ATOM 1422 C C . TYR A 1 177 ? -22.311 -17.075 60.308 1.00 52.94 177 TYR A C 1
ATOM 1424 O O . TYR A 1 177 ? -21.590 -18.041 60.087 1.00 52.94 177 TYR A O 1
ATOM 1432 N N . GLN A 1 178 ? -22.274 -16.435 61.474 1.00 54.59 178 GLN A N 1
ATOM 1433 C CA . GLN A 1 178 ? -21.799 -17.092 62.690 1.00 54.59 178 GLN A CA 1
ATOM 1434 C C . GLN A 1 178 ? -23.057 -17.570 63.423 1.00 54.59 178 GLN A C 1
ATOM 1436 O O . GLN A 1 178 ? -23.830 -16.713 63.864 1.00 54.59 178 GLN A O 1
ATOM 1441 N N . PRO A 1 179 ? -23.342 -18.886 63.458 1.00 59.28 179 PRO A N 1
ATOM 1442 C CA . PRO A 1 179 ? -24.453 -19.395 64.248 1.00 59.28 179 PRO A CA 1
ATOM 1443 C C . PRO A 1 179 ? -24.181 -19.051 65.718 1.00 59.28 179 PRO A C 1
ATOM 1445 O O . PRO A 1 179 ? -23.093 -19.331 66.221 1.00 59.28 179 PRO A O 1
ATOM 1448 N N . LYS A 1 180 ? -25.135 -18.364 66.349 1.00 54.81 180 LYS A N 1
ATOM 1449 C CA . LYS A 1 180 ? -25.198 -18.244 67.807 1.00 54.81 180 LYS A CA 1
ATOM 1450 C C . LYS A 1 180 ? -25.776 -19.522 68.388 1.00 54.81 180 LYS A C 1
ATOM 1452 O O . LYS A 1 180 ? -26.676 -20.083 67.722 1.00 54.81 180 LYS A O 1
#

pLDDT: mean 71.75, std 13.59, range [42.06, 92.5]

Organism: NCBI:txid1802234

Radius of gyration: 28.21 Å; chains: 1; bounding box: 57×34×92 Å

Secondary structure (DSSP, 8-state):
-HHHHHHHHHHHHHHHHHHHHHHHHHHHHHHT----EEEE-S---SEE--GGG----SEEEE--GGGGGGSGGG-EEEEEEEEETTEEEEEEEEEEEE-SSSTTEEEEEEEEEEPPTT-TT--S-EEEEEETTTTEEEEEEPP-HHHHHHHHHHHHHHHHHHHHHHHHHHHHHHHT----

Sequence (180 aa):
MFRKMLIIVLALCCFGTGFRLFSHFCSYVRSKEPATWELELPTFAGRIIPPEKVEEGTFAITVDFSEIGHWGKDGILTWEPLLRRSKMEGIKIIAWRSDPQTPGAFQKAEKFFPQPQHWNWMFSSGRASQSETLGQINITPQVSMSCCLATLVIFIVTLVSSLVCFLWLKKKTARWYQPK